Protein AF-A0A1B6NPI2-F1 (afdb_monomer_lite)

Secondary structure (DSSP, 8-state):
-TTTS-SS---SSHHHHHHHHHHHHHHHHHS--HHHHHHHHHHHHHHGGGGGGGS---TTS-HHHHHHHHHHHHHHHHHH--

Structure (mmCIF, N/CA/C/O backbone):
data_AF-A0A1B6NPI2-F1
#
_entry.id   AF-A0A1B6NPI2-F1
#
loop_
_atom_site.group_PDB
_atom_site.id
_atom_site.type_symbol
_atom_site.label_atom_id
_atom_site.label_alt_id
_atom_site.label_comp_id
_atom_site.label_asym_id
_atom_site.label_entity_id
_atom_site.label_seq_id
_atom_site.pdbx_PDB_ins_code
_atom_site.Cartn_x
_atom_site.Cartn_y
_atom_site.Cartn_z
_atom_site.occupancy
_atom_site.B_iso_or_equiv
_atom_site.auth_seq_id
_atom_site.auth_comp_id
_atom_site.auth_asym_id
_atom_site.auth_atom_id
_atom_site.pdbx_PDB_model_num
ATOM 1 N N . MET A 1 1 ? 8.000 7.286 -8.790 1.00 76.44 1 MET A N 1
ATOM 2 C CA . MET A 1 1 ? 8.392 6.828 -10.142 1.00 76.44 1 MET A CA 1
ATOM 3 C C . MET A 1 1 ? 9.441 7.741 -10.738 1.00 76.44 1 MET A C 1
ATOM 5 O O . MET A 1 1 ? 10.515 7.257 -11.029 1.00 76.44 1 MET A O 1
ATOM 9 N N . TRP A 1 2 ? 9.190 9.048 -10.817 1.00 79.69 2 TRP A N 1
ATOM 10 C CA . TRP A 1 2 ? 10.142 10.022 -11.369 1.00 79.69 2 TRP A CA 1
ATOM 11 C C . TRP A 1 2 ? 11.532 10.023 -10.715 1.00 79.69 2 TRP A C 1
ATOM 13 O O . TRP A 1 2 ? 12.522 10.182 -11.411 1.00 79.69 2 TRP A O 1
ATOM 23 N N . LEU A 1 3 ? 11.601 9.813 -9.395 1.00 84.88 3 LEU A N 1
ATOM 24 C CA . LEU A 1 3 ? 12.866 9.837 -8.648 1.00 84.88 3 LEU A CA 1
ATOM 25 C C . LEU A 1 3 ? 13.544 8.464 -8.509 1.00 84.88 3 LEU A C 1
ATOM 27 O O . LEU A 1 3 ? 14.760 8.393 -8.407 1.00 84.88 3 LEU A O 1
ATOM 31 N N . PHE A 1 4 ? 12.760 7.383 -8.458 1.00 86.25 4 PHE A N 1
ATOM 32 C CA . PHE A 1 4 ? 13.228 6.062 -8.001 1.00 86.25 4 PHE A CA 1
ATOM 33 C C . PHE A 1 4 ? 12.837 4.900 -8.923 1.00 86.25 4 PHE A C 1
ATOM 35 O O . PHE A 1 4 ? 13.199 3.760 -8.657 1.00 86.25 4 PHE A O 1
ATOM 42 N N . GLY A 1 5 ? 12.031 5.151 -9.955 1.00 86.56 5 GLY A N 1
ATOM 43 C CA . GLY A 1 5 ? 11.613 4.116 -10.896 1.00 86.56 5 GLY A CA 1
ATOM 44 C C . GLY A 1 5 ? 12.686 3.877 -11.949 1.00 86.56 5 GLY A C 1
ATOM 45 O O . GLY A 1 5 ? 13.351 4.816 -12.384 1.00 86.56 5 GLY A O 1
ATOM 46 N N . ARG A 1 6 ? 12.829 2.629 -12.401 1.00 91.06 6 ARG A N 1
ATOM 47 C CA . ARG A 1 6 ? 13.677 2.312 -13.557 1.00 91.06 6 ARG A CA 1
ATOM 48 C C . ARG A 1 6 ? 13.216 3.032 -14.828 1.00 91.06 6 ARG A C 1
ATOM 50 O O . ARG A 1 6 ? 12.027 3.335 -14.978 1.00 91.06 6 ARG A O 1
ATOM 57 N N . SER A 1 7 ? 14.152 3.218 -15.764 1.00 90.44 7 SER A N 1
ATOM 58 C CA . SER A 1 7 ? 13.883 3.749 -17.107 1.00 90.44 7 SER A CA 1
ATOM 59 C C . SER A 1 7 ? 13.042 2.754 -17.911 1.00 90.44 7 SER A C 1
ATOM 61 O O . SER A 1 7 ? 13.555 1.838 -18.553 1.00 90.44 7 SER A O 1
ATOM 63 N N . ALA A 1 8 ? 11.728 2.882 -17.780 1.00 87.00 8 ALA A N 1
ATOM 64 C CA . ALA A 1 8 ? 10.724 2.071 -18.445 1.00 87.00 8 ALA A CA 1
ATOM 65 C C . ALA A 1 8 ? 9.420 2.867 -18.540 1.00 87.00 8 ALA A C 1
ATOM 67 O O . ALA A 1 8 ? 9.175 3.792 -17.763 1.00 87.00 8 ALA A O 1
ATOM 68 N N . THR A 1 9 ? 8.556 2.475 -19.467 1.00 87.62 9 THR A N 1
ATOM 69 C CA . THR A 1 9 ? 7.188 2.981 -19.522 1.00 87.62 9 THR A CA 1
ATOM 70 C C . THR A 1 9 ? 6.356 2.278 -18.454 1.00 87.62 9 THR A C 1
ATOM 72 O O . THR A 1 9 ? 6.140 1.070 -18.520 1.00 87.62 9 THR A O 1
ATOM 75 N N . HIS A 1 10 ? 5.891 3.038 -17.464 1.00 87.25 10 HIS A N 1
ATOM 76 C CA . HIS A 1 10 ? 5.020 2.544 -16.398 1.00 87.25 10 HIS A CA 1
ATOM 77 C C . HIS A 1 10 ? 3.577 2.934 -16.724 1.00 87.25 10 HIS A C 1
ATOM 79 O O . HIS A 1 10 ? 3.234 4.113 -16.673 1.00 87.25 10 HIS A O 1
ATOM 85 N N . ILE A 1 11 ? 2.741 1.960 -17.084 1.00 87.69 11 ILE A N 1
ATOM 86 C CA . ILE A 1 11 ? 1.324 2.169 -17.420 1.00 87.69 11 ILE A CA 1
ATOM 87 C C . ILE A 1 11 ? 0.475 1.199 -16.600 1.00 87.69 11 ILE A C 1
ATOM 89 O O . ILE A 1 11 ? 0.797 0.017 -16.499 1.00 87.69 11 ILE A O 1
ATOM 93 N N . GLY A 1 12 ? -0.631 1.698 -16.049 1.00 89.19 12 GLY A N 1
ATOM 94 C CA . GLY A 1 12 ? -1.644 0.888 -15.377 1.00 89.19 12 GLY A CA 1
ATOM 95 C C . GLY A 1 12 ? -2.178 1.537 -14.105 1.00 89.19 12 GLY A C 1
ATOM 96 O O . GLY A 1 12 ? -1.539 2.402 -13.517 1.00 89.19 12 GLY A O 1
ATOM 97 N N . ALA A 1 13 ? -3.354 1.093 -13.661 1.00 95.19 13 ALA A N 1
ATOM 98 C CA . ALA A 1 13 ? -3.969 1.545 -12.409 1.00 95.19 13 ALA A CA 1
ATOM 99 C C . ALA A 1 13 ? -3.471 0.768 -11.174 1.00 95.19 13 ALA A C 1
ATOM 101 O O . ALA A 1 13 ? -3.861 1.071 -10.047 1.00 95.19 13 ALA A O 1
ATOM 102 N N . SER A 1 14 ? -2.613 -0.241 -11.356 1.00 95.44 14 SER A N 1
ATOM 103 C CA . SER A 1 14 ? -2.230 -1.169 -10.288 1.00 95.44 14 SER A CA 1
ATOM 104 C C . SER A 1 14 ? -1.563 -0.476 -9.100 1.00 95.44 14 SER A C 1
ATOM 106 O O . SER A 1 14 ? -1.864 -0.822 -7.966 1.00 95.44 14 SER A O 1
ATOM 108 N N . GLY A 1 15 ? -0.740 0.556 -9.307 1.00 95.62 15 GLY A N 1
ATOM 109 C CA . GLY A 1 15 ? -0.154 1.323 -8.200 1.00 95.62 15 GLY A CA 1
ATOM 110 C C . GLY A 1 15 ? -1.204 1.972 -7.290 1.00 95.62 15 GLY A C 1
ATOM 111 O O . GLY A 1 15 ? -1.027 1.983 -6.074 1.00 95.62 15 GLY A O 1
ATOM 112 N N . MET A 1 16 ? -2.338 2.428 -7.840 1.00 97.12 16 MET A N 1
ATOM 113 C CA . MET A 1 16 ? -3.463 2.916 -7.028 1.00 97.12 16 MET A CA 1
ATOM 114 C C . MET A 1 16 ? -4.101 1.780 -6.228 1.00 97.12 16 MET A C 1
ATOM 116 O O . MET A 1 16 ? -4.372 1.950 -5.043 1.00 97.12 16 MET A O 1
ATOM 120 N N . VAL A 1 17 ? -4.281 0.606 -6.842 1.00 98.19 17 VAL A N 1
ATOM 121 C CA . VAL A 1 17 ? -4.798 -0.591 -6.155 1.00 98.19 17 VAL A CA 1
ATOM 122 C C . VAL A 1 17 ? -3.879 -0.997 -5.002 1.00 98.19 17 VAL A C 1
ATOM 124 O O . VAL A 1 17 ? -4.362 -1.258 -3.904 1.00 98.19 17 VAL A O 1
ATOM 127 N N . TYR A 1 18 ? -2.559 -0.971 -5.201 1.00 98.31 18 TYR A N 1
ATOM 128 C CA . TYR A 1 18 ? -1.586 -1.193 -4.129 1.00 98.31 18 TYR A CA 1
ATOM 129 C C . TYR A 1 18 ? -1.670 -0.125 -3.034 1.00 98.31 18 TYR A C 1
ATOM 131 O O . TYR A 1 18 ? -1.545 -0.459 -1.857 1.00 98.31 18 TYR A O 1
ATOM 139 N N . GLY A 1 19 ? -1.946 1.131 -3.389 1.00 98.44 19 GLY A N 1
ATOM 140 C CA . GLY A 1 19 ? -2.232 2.192 -2.421 1.00 98.44 19 GLY A CA 1
ATOM 141 C C . GLY A 1 19 ? -3.490 1.939 -1.597 1.00 98.44 19 GLY A C 1
ATOM 142 O O . GLY A 1 19 ? -3.443 2.040 -0.373 1.00 98.44 19 GLY A O 1
ATOM 143 N N . TYR A 1 20 ? -4.597 1.535 -2.221 1.00 98.44 20 TYR A N 1
ATOM 144 C CA . TYR A 1 20 ? -5.804 1.154 -1.484 1.00 98.44 20 TYR A CA 1
ATOM 145 C C . TYR A 1 20 ? -5.576 -0.066 -0.602 1.00 98.44 20 TYR A C 1
ATOM 147 O O . TYR A 1 20 ? -6.015 -0.073 0.544 1.00 98.44 20 TYR A O 1
ATOM 155 N N . PHE A 1 21 ? -4.846 -1.064 -1.101 1.00 98.69 21 PHE A N 1
ATOM 156 C CA . PHE A 1 21 ? -4.461 -2.227 -0.315 1.00 98.69 21 PHE A CA 1
ATOM 157 C C . PHE A 1 21 ? -3.660 -1.810 0.923 1.00 98.69 21 PHE A C 1
ATOM 159 O O . PHE A 1 21 ? -4.082 -2.119 2.033 1.00 98.69 21 PHE A O 1
ATOM 166 N N . GLY A 1 22 ? -2.584 -1.030 0.755 1.00 98.31 22 GLY A N 1
ATOM 167 C CA . GLY A 1 22 ? -1.769 -0.496 1.853 1.00 98.31 22 GLY A CA 1
ATOM 168 C C . GLY A 1 22 ? -2.580 0.313 2.865 1.00 98.31 22 GLY A C 1
ATOM 169 O O . GLY A 1 22 ? -2.457 0.112 4.072 1.00 98.31 22 GLY A O 1
ATOM 170 N N . PHE A 1 23 ? -3.477 1.175 2.384 1.00 98.56 23 PHE A N 1
ATOM 171 C CA . PHE A 1 23 ? -4.364 1.935 3.257 1.00 98.56 23 PHE A CA 1
ATOM 172 C C . PHE A 1 23 ? -5.269 1.009 4.075 1.00 98.56 23 PHE A C 1
ATOM 174 O O . PHE A 1 23 ? -5.309 1.099 5.300 1.00 98.56 23 PHE A O 1
ATOM 181 N N . LEU A 1 24 ? -5.984 0.099 3.410 1.00 98.00 24 LEU A N 1
ATOM 182 C CA . LEU A 1 24 ? -6.973 -0.765 4.047 1.00 98.00 24 LEU A CA 1
ATOM 183 C C . LEU A 1 24 ? -6.342 -1.734 5.039 1.00 98.00 24 LEU A C 1
ATOM 185 O O . LEU A 1 24 ? -6.951 -1.977 6.077 1.00 98.00 24 LEU A O 1
ATOM 189 N N . VAL A 1 25 ? -5.143 -2.262 4.776 1.00 97.69 25 VAL A N 1
ATOM 190 C CA . VAL A 1 25 ? -4.491 -3.175 5.726 1.00 97.69 25 VAL A CA 1
ATOM 191 C C . VAL A 1 25 ? -4.054 -2.470 7.004 1.00 97.69 25 VAL A C 1
ATOM 193 O O . VAL A 1 25 ? -4.133 -3.090 8.054 1.00 97.69 25 VAL A O 1
ATOM 196 N N . LEU A 1 26 ? -3.657 -1.191 6.960 1.00 97.75 26 LEU A N 1
ATOM 197 C CA . LEU A 1 26 ? -3.211 -0.459 8.155 1.00 97.75 26 LEU A CA 1
ATOM 198 C C . LEU A 1 26 ? -4.339 0.310 8.860 1.00 97.75 26 LEU A C 1
ATOM 200 O O . LEU A 1 26 ? -4.329 0.438 10.087 1.00 97.75 26 LEU A O 1
ATOM 204 N N . ALA A 1 27 ? -5.327 0.807 8.112 1.00 96.88 27 ALA A N 1
ATOM 205 C CA . ALA A 1 27 ? -6.390 1.664 8.635 1.00 96.88 27 ALA A CA 1
ATOM 206 C C . ALA A 1 27 ? -7.164 1.012 9.789 1.00 96.88 27 ALA A C 1
ATOM 208 O O . ALA A 1 27 ? -7.459 1.679 10.781 1.00 96.88 27 ALA A O 1
ATOM 209 N N . GLY A 1 28 ? -7.456 -0.289 9.713 1.00 95.38 28 GLY A N 1
ATOM 210 C CA . GLY A 1 28 ? -8.155 -1.008 10.777 1.00 95.38 28 GLY A CA 1
ATOM 211 C C . GLY A 1 28 ? -7.390 -1.020 12.090 1.00 95.38 28 GLY A C 1
ATOM 212 O O . GLY A 1 28 ? -7.967 -0.652 13.114 1.00 95.38 28 GLY A O 1
ATOM 213 N N . PHE A 1 29 ? -6.092 -1.334 12.045 1.00 94.38 29 PHE A N 1
ATOM 214 C CA . PHE A 1 29 ? -5.222 -1.335 13.224 1.00 94.38 29 PHE A CA 1
ATOM 215 C C . PHE A 1 29 ? -5.086 0.050 13.849 1.00 94.38 29 PHE A C 1
ATOM 217 O O . PHE A 1 29 ? -4.981 0.154 15.068 1.00 94.38 29 PHE A O 1
ATOM 224 N N . ARG A 1 30 ? -5.130 1.122 13.046 1.00 95.25 30 ARG A N 1
ATOM 225 C CA . ARG A 1 30 ? -5.002 2.479 13.586 1.00 95.25 30 ARG A CA 1
ATOM 226 C C . ARG A 1 30 ? -6.332 3.090 14.037 1.00 95.25 30 ARG A C 1
ATOM 228 O O . ARG A 1 30 ? -6.347 3.935 14.919 1.00 95.25 30 ARG A O 1
ATOM 235 N N . SER A 1 31 ? -7.465 2.679 13.479 1.00 93.50 31 SER A N 1
ATOM 236 C CA . SER A 1 31 ? -8.751 3.368 13.674 1.00 93.50 31 SER A CA 1
ATOM 237 C C . SER A 1 31 ? -9.420 3.233 15.054 1.00 93.50 31 SER A C 1
ATOM 239 O O . SER A 1 31 ? -10.415 3.914 15.300 1.00 93.50 31 SER A O 1
ATOM 241 N N . ASN A 1 32 ? -8.966 2.328 15.931 1.00 91.44 32 ASN A N 1
ATOM 242 C CA . ASN A 1 32 ? -9.649 1.950 17.184 1.00 91.44 32 ASN A CA 1
ATOM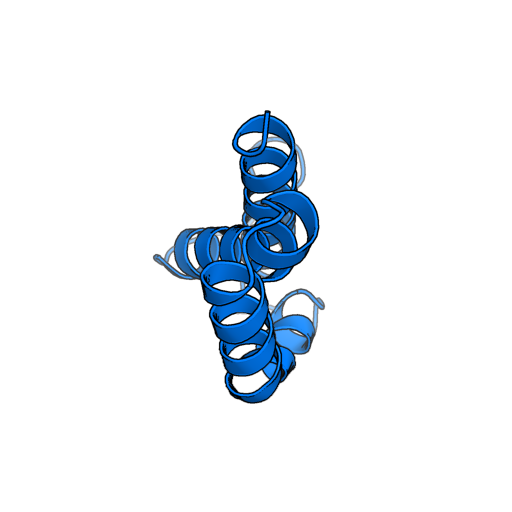 243 C C . ASN A 1 32 ? -11.123 1.506 17.017 1.00 91.44 32 ASN A C 1
ATOM 245 O O . ASN A 1 32 ? -11.876 1.463 17.991 1.00 91.44 32 ASN A O 1
ATOM 249 N N . LYS A 1 33 ? -11.577 1.179 15.798 1.00 94.94 33 LYS A N 1
ATOM 250 C CA . LYS A 1 33 ? -12.929 0.657 15.547 1.00 94.94 33 LYS A CA 1
ATOM 251 C C . LYS A 1 33 ? -12.843 -0.779 15.047 1.00 94.94 33 LYS A C 1
ATOM 253 O O . LYS A 1 33 ? -12.295 -1.038 13.978 1.00 94.94 33 LYS A O 1
ATOM 258 N N . VAL A 1 34 ? -13.503 -1.689 15.764 1.00 96.88 34 VAL A N 1
ATOM 259 C CA . VAL A 1 34 ? -13.569 -3.125 15.433 1.00 96.88 34 VAL A CA 1
ATOM 260 C C . VAL A 1 34 ? -14.003 -3.360 13.981 1.00 96.88 34 VAL A C 1
ATOM 262 O O . VAL A 1 34 ? -13.410 -4.183 13.293 1.00 96.88 34 VAL A O 1
ATOM 265 N N . ARG A 1 35 ? -14.967 -2.578 13.468 1.00 97.06 35 ARG A N 1
ATOM 266 C CA . ARG A 1 35 ? -15.435 -2.686 12.073 1.00 97.06 35 ARG A CA 1
ATOM 267 C C . ARG A 1 35 ? -14.309 -2.565 11.043 1.00 97.06 35 ARG A C 1
ATOM 269 O O . ARG A 1 35 ?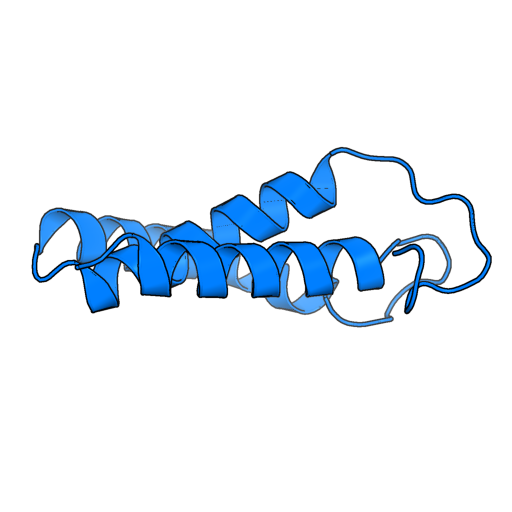 -14.301 -3.291 10.059 1.00 97.06 35 ARG A O 1
ATOM 276 N N . TYR A 1 36 ? -13.367 -1.651 11.261 1.00 96.50 36 TYR A N 1
ATOM 277 C CA . TYR A 1 36 ? -12.286 -1.409 10.314 1.00 96.50 36 TYR A CA 1
ATOM 278 C C . TYR A 1 36 ? -11.184 -2.447 10.479 1.00 96.50 36 TYR A C 1
ATOM 280 O O . TYR A 1 36 ? -10.634 -2.887 9.478 1.00 96.50 36 TYR A O 1
ATOM 288 N N . LEU A 1 37 ? -10.920 -2.900 11.710 1.00 97.69 37 LEU A N 1
ATOM 289 C CA . LEU A 1 37 ? -10.026 -4.031 11.954 1.00 97.69 37 LEU A CA 1
ATOM 290 C C . LEU A 1 37 ? -10.501 -5.288 11.211 1.00 97.69 37 LEU A C 1
ATOM 292 O O . LEU A 1 37 ? -9.703 -5.923 10.532 1.00 97.69 37 LEU A O 1
ATOM 296 N N . LEU A 1 38 ? -11.799 -5.610 11.271 1.00 98.44 38 LEU A N 1
ATOM 297 C CA . LEU A 1 38 ? -12.362 -6.745 10.532 1.00 98.44 38 LEU A CA 1
ATOM 298 C C . LEU A 1 38 ? -12.166 -6.599 9.018 1.00 98.44 38 LEU A C 1
ATOM 300 O O . LEU A 1 38 ? -11.758 -7.557 8.366 1.00 98.44 38 LEU A O 1
ATOM 304 N N . ILE A 1 39 ? -12.389 -5.403 8.464 1.00 98.12 39 ILE A N 1
ATOM 305 C CA . ILE A 1 39 ? -12.133 -5.134 7.041 1.00 98.12 39 ILE A CA 1
ATOM 306 C C . ILE A 1 39 ? -10.651 -5.348 6.710 1.00 98.12 39 ILE A C 1
ATOM 308 O O . ILE A 1 39 ? -10.349 -6.034 5.738 1.00 98.12 39 ILE A O 1
ATOM 312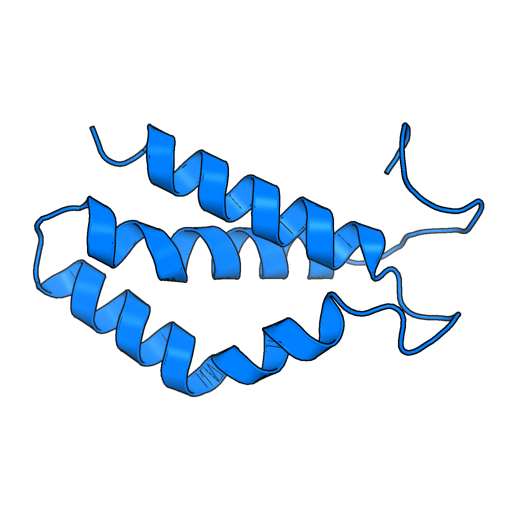 N N . SER A 1 40 ? -9.727 -4.823 7.521 1.00 98.06 40 SER A N 1
ATOM 313 C CA . SER A 1 40 ? -8.286 -5.016 7.318 1.00 98.06 40 SER A CA 1
ATOM 314 C C . SER A 1 40 ? -7.892 -6.489 7.330 1.00 98.06 40 SER A C 1
ATOM 316 O O . SER A 1 40 ? -7.123 -6.913 6.472 1.00 98.06 40 SER A O 1
ATOM 318 N N . LEU A 1 41 ? -8.438 -7.277 8.261 1.00 98.44 41 LEU A N 1
ATOM 319 C CA . LEU A 1 41 ? -8.173 -8.713 8.349 1.00 98.44 41 LEU A CA 1
ATOM 320 C C . LEU A 1 41 ? -8.703 -9.467 7.124 1.00 98.44 41 LEU A C 1
ATOM 322 O O . LEU A 1 41 ? -7.980 -10.282 6.560 1.00 98.44 41 LEU A O 1
ATOM 326 N N . VAL A 1 42 ? -9.926 -9.168 6.672 1.00 98.62 42 VAL A N 1
ATOM 327 C CA . VAL A 1 42 ? -10.502 -9.777 5.460 1.00 98.62 42 VAL A CA 1
ATOM 328 C C . VAL A 1 42 ? -9.677 -9.415 4.226 1.00 98.62 42 VAL A C 1
ATOM 330 O O . VAL A 1 42 ? -9.344 -10.289 3.429 1.00 98.62 42 VAL A O 1
ATOM 333 N N . VAL A 1 43 ? -9.293 -8.146 4.078 1.00 98.44 43 VAL A N 1
ATOM 334 C CA . VAL A 1 43 ? -8.454 -7.695 2.961 1.00 98.44 43 VAL A CA 1
ATOM 335 C C . VAL A 1 43 ? -7.085 -8.372 3.001 1.00 98.44 43 VAL A C 1
ATOM 337 O O . VAL A 1 43 ? -6.629 -8.864 1.974 1.00 98.44 43 VAL A O 1
ATOM 340 N N . ALA A 1 44 ? -6.444 -8.457 4.167 1.00 97.94 44 ALA A N 1
ATOM 341 C CA . ALA A 1 44 ? -5.161 -9.138 4.315 1.00 97.94 44 ALA A CA 1
ATOM 342 C C . ALA A 1 44 ? -5.262 -10.641 4.002 1.00 97.94 44 ALA A C 1
ATOM 344 O O . ALA A 1 44 ? -4.382 -11.181 3.338 1.00 97.94 44 ALA A O 1
ATOM 345 N N . ALA A 1 45 ? -6.340 -11.308 4.422 1.00 98.31 45 ALA A N 1
ATOM 346 C CA . ALA A 1 45 ? -6.554 -12.727 4.149 1.00 98.31 45 ALA A CA 1
ATOM 347 C C . ALA A 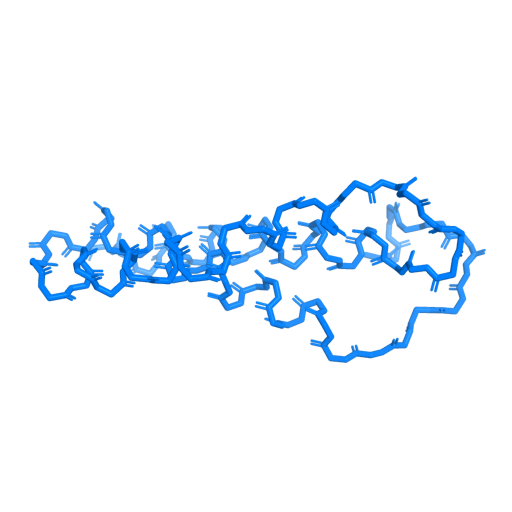1 45 ? -6.793 -13.007 2.656 1.00 98.31 45 ALA A C 1
ATOM 349 O O . ALA A 1 45 ? -6.209 -13.934 2.103 1.00 98.31 45 ALA A O 1
ATOM 350 N N . LEU A 1 46 ? -7.627 -12.198 1.994 1.00 98.38 46 LEU A N 1
ATOM 351 C CA . LEU A 1 46 ? -7.991 -12.408 0.589 1.00 98.38 46 LEU A CA 1
ATOM 352 C C . LEU A 1 46 ? -6.924 -11.899 -0.389 1.00 98.38 46 LEU A C 1
ATOM 354 O O . LEU A 1 46 ? -6.723 -12.493 -1.445 1.00 98.38 46 LEU A O 1
ATOM 358 N N . TYR A 1 47 ? -6.236 -10.808 -0.045 1.00 98.00 47 TYR A N 1
ATOM 359 C CA . TYR A 1 47 ? -5.328 -10.092 -0.946 1.00 98.00 47 TYR A CA 1
ATOM 360 C C . TYR A 1 47 ? -3.880 -10.030 -0.449 1.00 98.00 47 TYR A C 1
ATOM 362 O O . TYR A 1 47 ? -3.049 -9.394 -1.090 1.00 98.00 47 TYR A O 1
ATOM 370 N N . GLY A 1 48 ? -3.522 -10.718 0.640 1.00 96.75 48 GLY A N 1
ATOM 371 C CA . GLY A 1 48 ? -2.150 -10.741 1.169 1.00 96.75 48 GLY A CA 1
ATOM 372 C C . GLY A 1 48 ? -1.100 -11.183 0.143 1.00 96.75 48 GLY A C 1
ATOM 373 O O . GLY A 1 48 ? 0.022 -10.678 0.143 1.00 96.75 48 GLY A O 1
ATOM 374 N N . GLY A 1 49 ? -1.488 -12.038 -0.810 1.00 97.00 49 GLY A N 1
ATOM 375 C CA . GLY A 1 49 ? -0.642 -12.443 -1.936 1.00 97.00 49 GLY A CA 1
ATOM 376 C C . GLY A 1 49 ? -0.175 -11.282 -2.825 1.00 97.00 49 GLY A C 1
ATOM 377 O O . GLY A 1 49 ? 0.868 -11.394 -3.469 1.00 97.00 49 GLY A O 1
ATOM 378 N N . MET A 1 50 ? -0.865 -10.132 -2.814 1.00 97.00 50 MET A N 1
ATOM 379 C C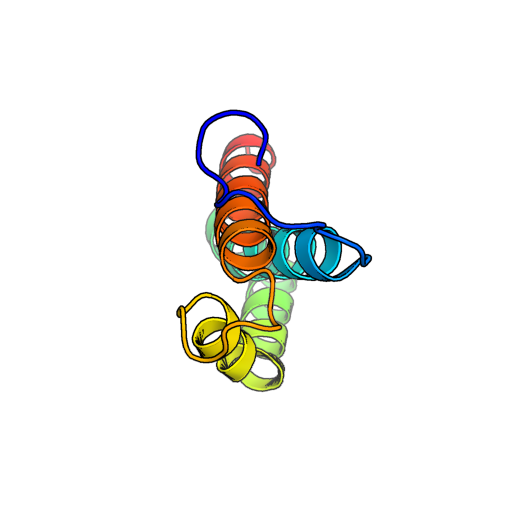A . MET A 1 50 ? -0.429 -8.930 -3.531 1.00 97.00 50 MET A CA 1
ATOM 380 C C . MET A 1 50 ? 0.967 -8.469 -3.105 1.00 97.00 50 MET A C 1
ATOM 382 O O . MET A 1 50 ? 1.679 -7.897 -3.930 1.00 97.00 50 MET A O 1
ATOM 386 N N . LEU A 1 51 ? 1.406 -8.752 -1.873 1.00 96.75 51 LEU A N 1
ATOM 387 C CA . LEU A 1 51 ? 2.753 -8.406 -1.409 1.00 96.75 51 LEU A CA 1
ATOM 388 C C . LEU A 1 51 ? 3.856 -8.996 -2.298 1.00 96.75 51 LEU A C 1
ATOM 390 O O . LEU A 1 51 ? 4.892 -8.368 -2.471 1.00 96.75 51 LEU A O 1
ATOM 394 N N . VAL A 1 52 ? 3.628 -10.139 -2.950 1.00 96.62 52 VAL A N 1
ATOM 395 C CA . VAL A 1 52 ? 4.603 -10.712 -3.895 1.00 96.62 52 VAL A CA 1
ATOM 396 C C . VAL A 1 52 ? 4.834 -9.787 -5.094 1.00 96.62 52 VAL A C 1
ATOM 398 O O . VAL A 1 52 ? 5.948 -9.689 -5.599 1.00 96.62 52 VAL A O 1
ATOM 401 N N . GLY A 1 53 ? 3.810 -9.055 -5.535 1.00 94.88 53 GLY A N 1
ATOM 402 C CA . GLY A 1 53 ? 3.916 -8.144 -6.676 1.00 94.88 53 GLY A CA 1
ATOM 403 C C . GLY A 1 53 ? 4.651 -6.833 -6.383 1.00 94.88 53 GLY A C 1
ATOM 404 O O . GLY A 1 53 ? 4.882 -6.072 -7.322 1.00 94.88 53 GLY A O 1
ATOM 405 N N . VAL A 1 54 ? 5.048 -6.564 -5.129 1.00 96.25 54 VAL A N 1
ATOM 406 C CA . VAL A 1 54 ? 5.999 -5.477 -4.820 1.00 96.25 54 VAL A CA 1
ATOM 407 C C . VAL A 1 54 ? 7.455 -5.898 -5.035 1.00 96.25 54 VAL A C 1
ATOM 409 O O . VAL A 1 54 ? 8.347 -5.057 -4.974 1.00 96.25 54 VAL A O 1
ATOM 412 N N . LEU A 1 55 ? 7.711 -7.188 -5.272 1.00 96.12 55 LEU A N 1
ATOM 413 C CA . LEU A 1 55 ? 9.044 -7.713 -5.543 1.00 96.12 55 LEU A CA 1
ATOM 414 C C . LEU A 1 55 ? 9.365 -7.624 -7.046 1.00 96.12 55 LEU A C 1
ATOM 416 O O . LEU A 1 55 ? 8.470 -7.781 -7.882 1.00 96.12 55 LEU A O 1
ATOM 420 N N . PRO A 1 56 ? 10.641 -7.426 -7.424 1.00 93.69 56 PRO A N 1
ATOM 421 C CA . PRO A 1 56 ? 11.070 -7.312 -8.818 1.00 93.69 56 PRO A CA 1
ATOM 422 C C . PRO A 1 56 ? 11.150 -8.684 -9.516 1.00 93.69 56 PRO A C 1
ATOM 424 O O . PRO A 1 56 ? 12.215 -9.123 -9.940 1.00 93.69 56 PRO A O 1
ATOM 427 N N . THR A 1 57 ? 10.024 -9.388 -9.634 1.00 92.62 57 THR A N 1
ATOM 428 C CA . THR A 1 57 ? 9.957 -10.760 -10.181 1.00 92.62 57 THR A CA 1
ATOM 429 C C . THR A 1 57 ? 9.867 -10.816 -11.706 1.00 92.62 57 THR A C 1
ATOM 431 O O . THR A 1 57 ? 10.158 -11.848 -12.305 1.00 92.62 57 THR A O 1
ATOM 434 N N . SER A 1 58 ? 9.485 -9.714 -12.360 1.00 90.75 58 SER A N 1
ATOM 435 C CA . SER A 1 58 ? 9.343 -9.631 -13.816 1.00 90.75 58 SER A CA 1
ATOM 436 C C . SER A 1 58 ? 9.763 -8.265 -14.346 1.00 90.75 58 SER A C 1
ATOM 438 O O . SER A 1 58 ? 9.360 -7.225 -13.826 1.00 90.75 58 SER A O 1
ATOM 440 N N . LYS A 1 59 ? 10.510 -8.260 -15.457 1.00 87.88 59 LYS A N 1
ATOM 441 C CA . LYS A 1 59 ? 10.941 -7.033 -16.151 1.00 87.88 59 LYS A CA 1
ATOM 442 C C . LYS A 1 59 ? 9.787 -6.271 -16.811 1.00 87.88 59 LYS A C 1
ATOM 444 O O . LYS A 1 59 ? 9.950 -5.091 -17.121 1.00 87.88 59 LYS A O 1
ATOM 449 N N . PHE A 1 60 ? 8.635 -6.907 -17.010 1.00 89.31 60 PHE A N 1
ATOM 450 C CA . PHE A 1 60 ? 7.454 -6.285 -17.621 1.00 89.31 60 PHE A CA 1
ATOM 451 C C . PHE A 1 60 ? 6.456 -5.745 -16.593 1.00 89.31 60 PHE A C 1
ATOM 453 O O . PHE A 1 60 ? 5.494 -5.085 -16.966 1.00 89.31 60 PHE A O 1
ATOM 460 N N . ILE A 1 61 ? 6.692 -5.989 -15.301 1.00 91.69 61 ILE A N 1
ATOM 461 C CA . ILE A 1 61 ? 5.862 -5.464 -14.218 1.00 91.69 61 ILE A CA 1
ATOM 462 C C . ILE A 1 61 ? 6.537 -4.226 -13.631 1.00 91.69 61 ILE A C 1
ATOM 464 O O . ILE A 1 61 ? 7.721 -4.236 -13.287 1.00 91.69 61 ILE A O 1
ATOM 468 N N . SER A 1 62 ? 5.777 -3.148 -13.488 1.00 92.88 62 SER A N 1
ATOM 469 C CA . SER A 1 62 ? 6.193 -1.939 -12.776 1.00 92.88 62 SER A CA 1
ATOM 470 C C . SER A 1 62 ? 6.157 -2.161 -11.259 1.00 92.88 62 SER A C 1
ATOM 472 O O . SER A 1 62 ? 5.316 -1.594 -10.562 1.00 92.88 62 SER A O 1
ATOM 474 N N . PHE A 1 63 ? 7.048 -3.011 -10.737 1.00 95.00 63 PHE A N 1
ATOM 475 C CA . PHE A 1 63 ? 7.076 -3.355 -9.310 1.00 95.00 63 PHE A CA 1
ATOM 476 C C . PHE A 1 63 ? 7.317 -2.124 -8.430 1.00 95.00 63 PHE A C 1
ATOM 478 O O . PHE A 1 63 ? 6.755 -2.028 -7.342 1.00 95.00 63 PHE A O 1
ATOM 485 N N . GLU A 1 64 ? 8.086 -1.139 -8.910 1.00 94.81 64 GLU A N 1
ATOM 486 C CA . GLU A 1 64 ? 8.272 0.117 -8.193 1.00 94.81 64 GLU A CA 1
ATOM 487 C C . GLU A 1 64 ? 6.918 0.804 -8.004 1.00 94.81 64 GLU A C 1
ATOM 489 O O . GLU A 1 64 ? 6.610 1.303 -6.922 1.00 94.81 64 GLU A O 1
ATOM 494 N N . TYR A 1 65 ? 6.073 0.809 -9.038 1.00 94.38 65 TYR A N 1
ATOM 495 C CA . TYR A 1 65 ? 4.752 1.427 -8.975 1.00 94.38 65 TYR A CA 1
ATOM 496 C C . TYR A 1 65 ? 3.847 0.751 -7.941 1.00 94.38 65 TY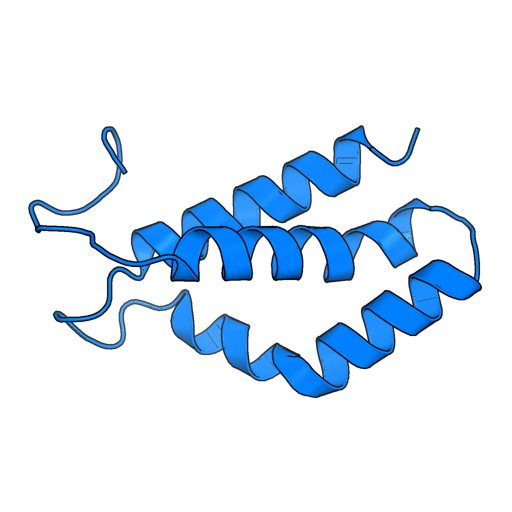R A C 1
ATOM 498 O O . TYR A 1 65 ? 3.134 1.441 -7.213 1.00 94.38 65 TYR A O 1
ATOM 506 N N . HIS A 1 66 ? 3.949 -0.571 -7.795 1.00 96.94 66 HIS A N 1
ATOM 507 C CA . HIS A 1 66 ? 3.280 -1.317 -6.728 1.00 96.94 66 HIS A CA 1
ATOM 508 C C . HIS A 1 66 ? 3.841 -0.973 -5.343 1.00 96.94 66 HIS A C 1
ATOM 510 O O . HIS A 1 66 ? 3.080 -0.642 -4.437 1.00 96.94 66 HIS A O 1
ATOM 516 N N . LEU A 1 67 ? 5.167 -1.001 -5.186 1.00 97.00 67 LEU A N 1
ATOM 517 C CA . LEU A 1 67 ? 5.850 -0.737 -3.919 1.00 97.00 67 LEU A CA 1
ATOM 518 C C . LEU A 1 67 ? 5.538 0.665 -3.385 1.00 97.00 67 LEU A C 1
ATOM 520 O O . LEU A 1 67 ? 5.105 0.820 -2.245 1.00 97.00 67 LEU A O 1
ATOM 524 N N . PHE A 1 68 ? 5.728 1.695 -4.211 1.00 96.50 68 PHE A N 1
ATOM 525 C CA . PHE A 1 68 ? 5.484 3.077 -3.800 1.00 96.50 68 PHE A CA 1
ATOM 526 C C . PHE A 1 68 ? 3.989 3.381 -3.655 1.00 96.50 68 PHE A C 1
ATOM 528 O O . PHE A 1 68 ? 3.627 4.190 -2.802 1.00 96.50 68 PHE A O 1
ATOM 535 N N . GLY A 1 69 ? 3.122 2.710 -4.424 1.00 97.56 69 GLY A N 1
ATOM 536 C CA . GLY A 1 69 ? 1.679 2.725 -4.191 1.00 97.56 69 GLY A CA 1
ATOM 537 C C . GLY A 1 69 ? 1.344 2.216 -2.790 1.00 97.56 69 GLY A C 1
ATOM 538 O O . GLY A 1 69 ? 0.756 2.946 -1.996 1.00 97.56 69 GLY A O 1
ATOM 539 N N . PHE A 1 70 ? 1.807 1.010 -2.453 1.00 98.44 70 PHE A N 1
ATOM 540 C CA . PHE A 1 70 ? 1.605 0.379 -1.148 1.00 98.44 70 PHE A CA 1
ATOM 541 C C . PHE A 1 70 ? 2.104 1.239 0.015 1.00 98.44 70 PHE A C 1
ATOM 543 O O . PHE A 1 70 ? 1.345 1.509 0.946 1.00 98.44 70 PHE A O 1
ATOM 550 N N . ILE A 1 71 ? 3.344 1.734 -0.065 1.00 98.00 71 ILE A N 1
ATOM 551 C CA . ILE A 1 71 ? 3.925 2.619 0.955 1.00 98.00 71 ILE A CA 1
ATOM 552 C C . ILE A 1 71 ? 3.103 3.905 1.096 1.00 98.00 71 ILE A C 1
ATOM 554 O O . ILE A 1 71 ? 2.814 4.321 2.217 1.00 98.00 71 ILE A O 1
ATOM 558 N N . GLY A 1 72 ? 2.686 4.517 -0.016 1.00 98.00 72 GLY A N 1
ATOM 559 C CA . GLY A 1 72 ? 1.826 5.701 0.006 1.00 98.00 72 GLY A CA 1
ATOM 560 C C . GLY A 1 72 ? 0.491 5.440 0.708 1.00 98.00 72 GLY A C 1
ATOM 561 O O . GLY A 1 72 ? 0.044 6.260 1.507 1.00 98.00 72 GLY A O 1
ATOM 562 N N . GLY A 1 73 ? -0.102 4.268 0.477 1.00 98.19 73 GLY A N 1
ATOM 563 C CA . GLY A 1 73 ? -1.300 3.802 1.174 1.00 98.19 73 GLY A CA 1
ATOM 564 C C . GLY A 1 73 ? -1.114 3.673 2.684 1.00 98.19 73 GLY A C 1
ATOM 565 O O . GLY A 1 73 ? -1.928 4.190 3.450 1.00 98.19 73 GLY A O 1
ATOM 566 N N . LEU A 1 74 ? -0.020 3.036 3.116 1.00 98.12 74 LEU A N 1
ATOM 567 C CA . LEU A 1 74 ? 0.334 2.922 4.535 1.00 98.12 74 LEU A CA 1
ATOM 568 C C . LEU A 1 74 ? 0.495 4.308 5.177 1.00 98.12 74 LEU A C 1
ATOM 570 O O . LEU A 1 74 ? -0.112 4.591 6.208 1.00 98.12 74 LEU A O 1
ATOM 574 N N . PHE A 1 75 ? 1.248 5.206 4.540 1.00 97.94 75 PHE A N 1
ATOM 575 C CA . PHE A 1 75 ? 1.409 6.583 5.015 1.00 97.94 75 PHE A CA 1
ATOM 576 C C . PHE A 1 75 ? 0.070 7.323 5.114 1.00 97.94 75 PHE A C 1
ATOM 578 O O . PHE A 1 75 ? -0.204 7.987 6.114 1.00 97.94 75 PHE A O 1
ATOM 585 N N . ALA A 1 76 ? -0.796 7.186 4.109 1.00 97.94 76 ALA A N 1
ATOM 586 C CA . ALA A 1 76 ? -2.115 7.804 4.124 1.00 97.94 76 ALA A CA 1
ATOM 587 C C . ALA A 1 76 ? -2.983 7.279 5.281 1.00 97.94 76 ALA A C 1
ATOM 589 O O . ALA A 1 76 ? -3.596 8.078 5.988 1.00 97.94 76 ALA A O 1
ATOM 590 N N . ALA A 1 77 ? -3.003 5.965 5.529 1.00 97.25 77 ALA A N 1
ATOM 591 C CA . ALA A 1 77 ? -3.748 5.382 6.648 1.00 97.25 77 ALA A CA 1
ATOM 592 C C . ALA A 1 77 ? -3.219 5.852 8.006 1.00 97.25 77 ALA A C 1
ATOM 594 O O . ALA A 1 77 ? -4.009 6.162 8.901 1.00 97.25 77 ALA A O 1
ATOM 595 N N . TRP A 1 78 ? -1.895 5.957 8.138 1.00 95.81 78 TRP A N 1
ATOM 596 C CA . TRP A 1 78 ? -1.247 6.466 9.342 1.00 95.81 78 TRP A CA 1
ATOM 597 C C . TRP A 1 78 ? -1.701 7.890 9.687 1.00 95.81 78 TRP A C 1
ATOM 599 O O . TRP A 1 78 ? -1.990 8.185 10.844 1.00 95.81 78 TRP A O 1
ATOM 609 N N . HIS A 1 79 ? -1.815 8.769 8.688 1.00 95.44 79 HIS A N 1
ATOM 610 C CA . HIS A 1 79 ? -2.246 10.153 8.897 1.00 95.44 79 HIS A CA 1
ATOM 611 C C . HIS A 1 79 ? -3.765 10.348 8.940 1.00 95.44 79 HIS A C 1
ATOM 613 O O . HIS A 1 79 ? -4.212 11.335 9.526 1.00 95.44 79 HIS A O 1
ATOM 619 N N . TRP A 1 80 ? -4.541 9.446 8.329 1.00 95.00 80 TRP A N 1
ATOM 620 C CA . TRP A 1 80 ? -6.006 9.462 8.364 1.00 95.00 80 TRP A CA 1
ATOM 621 C C . TRP A 1 80 ? -6.541 9.135 9.756 1.00 95.00 80 TRP A C 1
ATOM 623 O O . TRP A 1 80 ? -7.441 9.812 10.250 1.00 95.00 80 TRP A O 1
ATOM 633 N N . ALA A 1 81 ? -5.983 8.108 10.395 1.00 78.69 81 ALA A N 1
ATOM 634 C CA . ALA A 1 81 ? -6.351 7.749 11.750 1.00 78.69 81 ALA A CA 1
ATOM 635 C C . ALA A 1 81 ? -5.687 8.728 12.725 1.00 78.69 81 ALA A C 1
ATOM 637 O O . ALA A 1 81 ? -4.582 8.491 13.220 1.00 78.69 81 ALA A O 1
ATOM 638 N N . ARG A 1 82 ? -6.359 9.845 12.985 1.00 61.91 82 ARG A N 1
ATOM 639 C CA . ARG A 1 82 ? -6.100 10.737 14.117 1.00 61.91 82 ARG A CA 1
ATOM 640 C C . ARG A 1 82 ? -7.173 10.480 15.161 1.00 61.91 82 ARG A C 1
ATOM 642 O O . ARG A 1 82 ? -8.363 10.625 14.817 1.00 61.91 82 ARG A O 1
#

Organism: NCBI:txid412755

pLDDT: mean 94.21, std 5.98, range [61.91, 98.69]

Sequence (82 aa):
MWLFGRSATHIGASGMVYGYFGFLVLAGFRSNKVRYLLISLVVAALYGGMLVGVLPTSKFISFEYHLFGFIGGLFAAWHWAR

Foldseek 3Di:
DVVDFPPDDDDDCLLLVLLQLLQQLQLLVLQPDVVSVVSNVVSCVVPVVLVVLCDPPDPPRRSVSNVVSNVNSNVVSVVVRD

Radius of gyration: 13.56 Å; chains: 1; bounding box: 29×24×37 Å

InterPro domains:
  IPR022764 Peptidase S54, rhomboid domain [PF01694] (2-79)
  IPR035952 Rhomboid-like superfamily [G3DSA:1.20.1540.10] (1-79)
  IPR035952 Rhomboid-like superfamily [SSF144091] (2-81)